Protein AF-A0A960F6F2-F1 (afdb_monomer_lite)

Sequence (127 aa):
MRGEPLVARERLVGSLVVGGAIVLLVAMLGAVAASQWWENNRWHDLGIGSVVVHDDLDLSVGGACHSDVRVKVDESATEVTLRLQGQGEWLGDCAMGATATLDAPLGDRELIDATTREPVPRVIYED

Foldseek 3Di:
DDDDDPVVVVVVVVVVVVVVVVVVVVVVVVVVVVVVVCVQADKDWDDFAEWEDDPLWKIKTFQAQAPDKEWDWDDDPAAIEITIIHHHDRNVPRGDIYMDTHPDGCPNHFYAYPVVRDTHHYDYDDD

pLDDT: mean 85.11, std 14.6, range [45.66, 98.12]

Secondary structure (DSSP, 8-state):
-----THHHHHHHHHHHHHHHHHHHHHHHHHHHHHHHHHHTS-EEE----EEEETTTEEEEEEE-EEEEEEEEEE-SSEEEEEEEEEEEE-SSTTEEEEEE-SS--TTPEEEETTT-SBPPEEEE--

Radius of gyration: 28.04 Å; chains: 1; bounding box: 86×35×68 Å

Structure (mmCIF, N/CA/C/O backbone):
data_AF-A0A960F6F2-F1
#
_entry.id   AF-A0A960F6F2-F1
#
loop_
_atom_site.group_PDB
_atom_site.id
_atom_site.type_symbol
_atom_site.label_atom_id
_atom_site.label_alt_id
_atom_site.label_comp_id
_atom_site.label_asym_id
_atom_site.label_entity_id
_atom_site.label_seq_id
_atom_site.pdbx_PDB_ins_code
_atom_site.Cartn_x
_atom_site.Cartn_y
_atom_site.Cartn_z
_atom_site.occupancy
_atom_site.B_iso_or_equiv
_atom_site.auth_seq_id
_atom_site.auth_comp_id
_atom_site.auth_asym_id
_atom_site.auth_atom_id
_atom_site.pdbx_PDB_model_num
ATOM 1 N N . MET A 1 1 ? 62.217 -21.656 -50.034 1.00 45.66 1 MET A N 1
ATOM 2 C CA . MET A 1 1 ? 62.020 -20.711 -48.915 1.00 45.66 1 MET A CA 1
ATOM 3 C C . MET A 1 1 ? 60.591 -20.196 -49.008 1.00 45.66 1 MET A C 1
ATOM 5 O O . MET A 1 1 ? 60.278 -19.490 -49.955 1.00 45.66 1 MET A O 1
ATOM 9 N N . ARG A 1 2 ? 59.698 -20.696 -48.143 1.00 48.28 2 ARG A N 1
ATOM 10 C CA . ARG A 1 2 ? 58.264 -20.362 -48.128 1.00 48.28 2 ARG A CA 1
ATOM 11 C C . ARG A 1 2 ? 58.078 -19.099 -47.286 1.00 48.28 2 ARG A C 1
ATOM 13 O O . ARG A 1 2 ? 58.276 -19.156 -46.080 1.00 48.28 2 ARG A O 1
ATOM 20 N N . GLY A 1 3 ? 57.762 -17.978 -47.927 1.00 55.12 3 GLY A N 1
ATOM 21 C CA . GLY A 1 3 ? 57.297 -16.772 -47.247 1.00 55.12 3 GLY A CA 1
ATOM 22 C C . GLY A 1 3 ? 55.777 -16.793 -47.206 1.00 55.12 3 GLY A C 1
ATOM 23 O O . GLY A 1 3 ? 55.142 -16.488 -48.212 1.00 55.12 3 GLY A O 1
ATOM 24 N N . GLU A 1 4 ? 55.193 -17.196 -46.081 1.00 55.31 4 GLU A N 1
ATOM 25 C CA . GLU A 1 4 ? 53.761 -16.995 -45.855 1.00 55.31 4 GLU A CA 1
ATOM 26 C C . GLU A 1 4 ? 53.513 -15.526 -45.458 1.00 55.31 4 GLU A C 1
ATOM 28 O O . GLU A 1 4 ? 54.272 -14.965 -44.661 1.00 55.31 4 GLU A O 1
ATOM 33 N N . PRO A 1 5 ? 52.506 -14.859 -46.052 1.00 51.75 5 PRO A N 1
ATOM 34 C CA . PRO A 1 5 ? 52.376 -13.408 -46.017 1.00 51.75 5 PRO A CA 1
ATOM 35 C C . PRO A 1 5 ? 51.834 -12.909 -44.671 1.00 51.75 5 PRO A C 1
ATOM 37 O O . PRO A 1 5 ? 50.715 -13.229 -44.270 1.00 51.75 5 PRO A O 1
ATOM 40 N N . LEU A 1 6 ? 52.599 -12.018 -44.032 1.00 54.41 6 LEU A N 1
ATOM 41 C CA . LEU A 1 6 ? 52.240 -11.234 -42.836 1.00 54.41 6 LEU A CA 1
ATOM 42 C C . LEU A 1 6 ? 50.857 -10.546 -42.923 1.00 54.41 6 LEU A C 1
ATOM 44 O O . LEU A 1 6 ? 50.220 -10.300 -41.902 1.00 54.41 6 LEU A O 1
ATOM 48 N N . VAL A 1 7 ? 50.351 -10.324 -44.139 1.00 54.03 7 VAL A N 1
ATOM 49 C CA . VAL A 1 7 ? 49.073 -9.659 -44.449 1.00 54.03 7 VAL A CA 1
ATOM 50 C C . VAL A 1 7 ? 47.842 -10.417 -43.922 1.00 54.03 7 VAL A C 1
ATOM 52 O O . VAL A 1 7 ? 46.829 -9.803 -43.590 1.00 54.03 7 VAL A O 1
ATOM 55 N N . ALA A 1 8 ? 47.900 -11.748 -43.800 1.00 51.97 8 ALA A N 1
ATOM 56 C CA . ALA A 1 8 ? 46.764 -12.528 -43.292 1.00 51.97 8 ALA A CA 1
ATOM 57 C C . ALA A 1 8 ? 46.542 -12.337 -41.779 1.00 51.97 8 ALA A C 1
ATOM 59 O O . ALA A 1 8 ? 45.419 -12.459 -41.287 1.00 51.97 8 ALA A O 1
ATOM 60 N N . ARG A 1 9 ? 47.604 -12.002 -41.035 1.00 48.22 9 ARG A N 1
ATOM 61 C CA . ARG A 1 9 ? 47.586 -11.916 -39.569 1.00 48.22 9 ARG A CA 1
ATOM 62 C C . ARG A 1 9 ? 46.967 -10.607 -39.070 1.00 48.22 9 ARG A C 1
ATOM 64 O O . ARG A 1 9 ? 46.242 -10.621 -38.083 1.00 48.22 9 ARG A O 1
ATOM 71 N N . GLU A 1 10 ? 47.168 -9.502 -39.787 1.00 46.50 10 GLU A N 1
ATOM 72 C CA . GLU A 1 10 ? 46.607 -8.188 -39.431 1.00 46.50 10 GLU A CA 1
ATOM 73 C C . GLU A 1 10 ? 45.079 -8.128 -39.599 1.00 46.50 10 GLU A C 1
ATOM 75 O O . GLU A 1 10 ? 44.383 -7.521 -38.785 1.00 46.50 10 GLU A O 1
ATOM 80 N N . ARG A 1 11 ? 44.527 -8.833 -40.598 1.00 51.69 11 ARG A N 1
ATOM 81 C CA . ARG A 1 11 ? 43.071 -8.897 -40.830 1.00 51.69 11 ARG A CA 1
ATOM 82 C C . ARG A 1 11 ? 42.322 -9.691 -39.755 1.00 51.69 11 ARG A C 1
ATOM 84 O O . ARG A 1 11 ? 41.206 -9.325 -39.397 1.00 51.69 11 ARG A O 1
ATOM 91 N N . LEU A 1 12 ? 42.940 -10.740 -39.208 1.00 50.06 12 LEU A N 1
ATOM 92 C CA . LEU A 1 12 ? 42.363 -11.539 -38.120 1.00 50.06 12 LEU A CA 1
ATOM 93 C C . LEU A 1 12 ? 42.343 -10.774 -36.790 1.00 50.06 12 LEU A C 1
ATOM 95 O O . LEU A 1 12 ? 41.348 -10.838 -36.073 1.00 50.06 12 LEU A O 1
ATOM 99 N N . VAL A 1 13 ? 43.394 -10.005 -36.486 1.00 55.28 13 VAL A N 1
ATOM 100 C CA . VAL A 1 13 ? 43.460 -9.187 -35.262 1.00 55.28 13 VAL A CA 1
ATOM 101 C C . VAL A 1 13 ? 42.471 -8.019 -35.327 1.00 55.28 13 VAL A C 1
ATOM 103 O O . VAL A 1 13 ? 41.737 -7.798 -34.368 1.00 55.28 13 VAL A O 1
ATOM 106 N N . GLY A 1 14 ? 42.365 -7.331 -36.471 1.00 54.56 14 GLY A N 1
ATOM 107 C CA . GLY A 1 14 ? 41.375 -6.264 -36.661 1.00 54.56 14 GLY A CA 1
ATOM 108 C C . GLY A 1 14 ? 39.928 -6.750 -36.503 1.00 54.56 14 GLY A C 1
ATOM 109 O O . GLY A 1 14 ? 39.131 -6.103 -35.828 1.00 54.56 14 GLY A O 1
ATOM 110 N N . SER A 1 15 ? 39.598 -7.929 -37.047 1.00 58.88 15 SER A N 1
ATOM 111 C CA . SER A 1 15 ? 38.252 -8.509 -36.925 1.00 58.88 15 SER A CA 1
ATOM 112 C C . SER A 1 15 ? 37.906 -8.937 -35.492 1.00 58.88 15 SER A C 1
ATOM 114 O O . SER A 1 15 ? 36.746 -8.837 -35.094 1.00 58.88 15 SER A O 1
ATOM 116 N N . LEU A 1 16 ? 38.890 -9.386 -34.704 1.00 60.69 16 LEU A N 1
ATOM 117 C CA . LEU A 1 16 ? 38.700 -9.767 -33.298 1.00 60.69 16 LEU A CA 1
ATOM 118 C C . LEU A 1 16 ? 38.522 -8.546 -32.386 1.00 60.69 16 LEU A C 1
ATOM 120 O O . LEU A 1 16 ? 37.689 -8.575 -31.484 1.00 60.69 16 LEU A O 1
ATOM 124 N N . VAL A 1 17 ? 39.258 -7.461 -32.648 1.00 64.62 17 VAL A N 1
ATOM 125 C CA . VAL A 1 17 ? 39.140 -6.205 -31.889 1.00 64.62 17 VAL A CA 1
ATOM 126 C C . VAL A 1 17 ? 37.791 -5.531 -32.150 1.00 64.62 17 VAL A C 1
ATOM 128 O O . VAL A 1 17 ? 37.122 -5.120 -31.204 1.00 64.62 17 VAL A O 1
ATOM 131 N N . VAL A 1 18 ? 37.342 -5.476 -33.410 1.00 65.62 18 VAL A N 1
ATOM 132 C CA . VAL A 1 18 ? 36.031 -4.898 -33.759 1.00 65.62 18 VAL A CA 1
ATOM 133 C C . VAL A 1 18 ? 34.884 -5.770 -33.237 1.00 65.62 18 VAL A C 1
ATOM 135 O O . VAL A 1 18 ? 33.939 -5.245 -32.651 1.00 65.62 18 VAL A O 1
ATOM 138 N N . GLY A 1 19 ? 34.981 -7.098 -33.372 1.00 63.09 19 GLY A N 1
ATOM 139 C CA . GLY A 1 19 ? 33.985 -8.024 -32.825 1.00 63.09 19 GLY A CA 1
ATOM 140 C C . GLY A 1 19 ? 33.872 -7.935 -31.300 1.00 63.09 19 GLY A C 1
ATOM 141 O O . GLY A 1 19 ? 32.768 -7.822 -30.772 1.00 63.09 19 GLY A O 1
ATOM 142 N N . GLY A 1 20 ? 35.005 -7.903 -30.590 1.00 72.31 20 GLY A N 1
ATOM 143 C CA . GLY A 1 20 ? 35.035 -7.740 -29.135 1.00 72.31 20 GLY A CA 1
ATOM 144 C C . GLY A 1 20 ? 34.451 -6.404 -28.668 1.00 72.31 20 GLY A C 1
ATOM 145 O O . GLY A 1 20 ? 33.685 -6.374 -27.706 1.00 72.31 20 GLY A O 1
ATOM 146 N N . ALA A 1 21 ? 34.743 -5.311 -29.380 1.00 75.06 21 ALA A N 1
ATOM 147 C CA . ALA A 1 21 ? 34.198 -3.991 -29.068 1.00 75.06 21 ALA A CA 1
ATOM 148 C C . ALA A 1 21 ? 32.667 -3.928 -29.229 1.00 75.06 21 ALA A C 1
ATOM 150 O O . ALA A 1 21 ? 31.989 -3.351 -28.381 1.00 75.06 21 ALA A O 1
ATOM 151 N N . ILE A 1 22 ? 32.108 -4.557 -30.270 1.00 80.50 22 ILE A N 1
ATOM 152 C CA . ILE A 1 22 ? 30.652 -4.606 -30.490 1.00 80.50 22 ILE A CA 1
ATOM 153 C C . ILE A 1 22 ? 29.959 -5.424 -29.397 1.00 80.50 22 ILE A C 1
ATOM 155 O O . ILE A 1 22 ? 28.954 -4.976 -28.848 1.00 80.50 22 ILE A O 1
ATOM 159 N N . VAL A 1 23 ? 30.500 -6.595 -29.042 1.00 81.12 23 VAL A N 1
ATOM 160 C CA . VAL A 1 23 ? 29.940 -7.436 -27.969 1.00 81.12 23 VAL A CA 1
ATOM 161 C C . VAL A 1 23 ? 29.921 -6.680 -26.640 1.00 81.12 23 VAL A C 1
ATOM 163 O O . VAL A 1 23 ? 28.906 -6.689 -25.945 1.00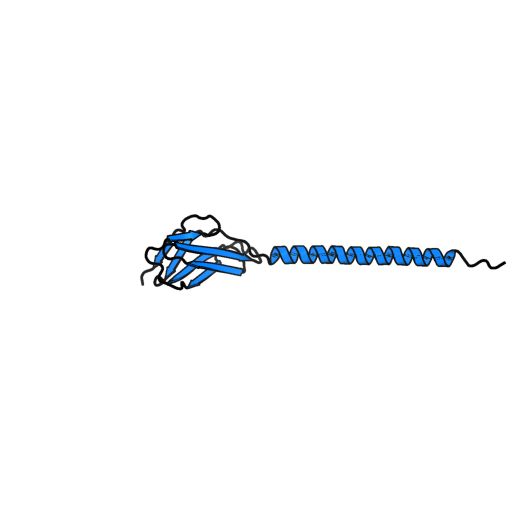 81.12 23 VAL A O 1
ATOM 166 N N . LEU A 1 24 ? 31.009 -5.978 -26.311 1.00 82.75 24 LEU A N 1
ATOM 167 C CA . LEU A 1 24 ? 31.085 -5.146 -25.111 1.00 82.75 24 LEU A CA 1
ATOM 168 C C . LEU A 1 24 ? 30.052 -4.016 -25.127 1.00 82.75 24 LEU A C 1
ATOM 170 O O . LEU A 1 24 ? 29.381 -3.793 -24.123 1.00 82.75 24 LEU A O 1
ATOM 174 N N . LEU A 1 25 ? 29.893 -3.325 -26.256 1.00 87.50 25 LEU A N 1
ATOM 175 C CA . LEU A 1 25 ? 28.934 -2.230 -26.378 1.00 87.50 25 LEU A CA 1
ATOM 176 C C . LEU A 1 25 ? 27.484 -2.717 -26.226 1.00 87.50 25 LEU A C 1
ATOM 178 O O . LEU A 1 25 ? 26.711 -2.107 -25.492 1.00 87.50 25 LEU A O 1
ATOM 182 N N . VAL A 1 26 ? 27.125 -3.843 -26.849 1.00 87.31 26 VAL A N 1
ATOM 183 C CA . VAL A 1 26 ? 25.794 -4.457 -26.692 1.00 87.31 26 VAL A CA 1
ATOM 184 C C . VAL A 1 26 ? 25.560 -4.906 -25.249 1.00 87.31 26 VAL A C 1
ATOM 186 O O . VAL A 1 26 ? 24.486 -4.657 -24.707 1.00 87.31 26 VAL A O 1
ATOM 189 N N . ALA A 1 27 ? 26.558 -5.513 -24.600 1.00 88.38 27 ALA A N 1
ATOM 190 C CA . ALA A 1 27 ? 26.452 -5.922 -23.201 1.00 88.38 27 ALA A CA 1
ATOM 191 C C . ALA A 1 27 ? 26.244 -4.720 -22.263 1.00 88.38 27 ALA A C 1
ATOM 193 O O . ALA A 1 27 ? 25.396 -4.781 -21.374 1.00 88.38 27 ALA A O 1
ATOM 194 N N . MET A 1 28 ? 26.960 -3.612 -22.486 1.00 90.12 28 MET A N 1
ATOM 195 C CA . MET A 1 28 ? 26.785 -2.381 -21.707 1.00 90.12 28 MET A CA 1
ATOM 196 C C . MET A 1 28 ? 25.398 -1.764 -21.916 1.00 90.12 28 MET A C 1
ATOM 198 O O . MET A 1 28 ? 24.733 -1.434 -20.938 1.00 90.12 28 MET A O 1
ATOM 202 N N . LEU A 1 29 ? 24.927 -1.654 -23.163 1.00 89.00 29 LEU A N 1
ATOM 203 C CA . LEU A 1 29 ? 23.586 -1.128 -23.450 1.00 89.00 29 LEU A CA 1
ATOM 204 C C . LEU A 1 29 ? 22.485 -2.014 -22.855 1.00 89.00 29 LEU A C 1
ATOM 206 O O . LEU A 1 29 ? 21.526 -1.497 -22.286 1.00 89.00 29 LEU A O 1
ATOM 210 N N . GLY A 1 30 ? 22.644 -3.338 -22.931 1.00 85.62 30 GLY A N 1
ATOM 211 C CA . GLY A 1 30 ? 21.729 -4.290 -22.305 1.00 85.62 30 GLY A CA 1
ATOM 212 C C . GLY A 1 30 ? 21.685 -4.144 -20.783 1.00 85.62 30 GLY A C 1
ATOM 213 O O . GLY A 1 30 ? 20.602 -4.142 -20.204 1.00 85.62 30 GLY A O 1
ATOM 214 N N . ALA A 1 31 ? 22.840 -3.956 -20.137 1.00 88.00 31 ALA A N 1
ATOM 215 C CA . ALA A 1 31 ? 22.913 -3.734 -18.695 1.00 88.00 31 ALA A CA 1
ATOM 216 C C . ALA A 1 31 ? 22.229 -2.423 -18.269 1.00 88.00 31 ALA A C 1
ATOM 218 O O . ALA A 1 31 ? 21.486 -2.426 -17.290 1.00 88.00 31 ALA A O 1
ATOM 219 N N . VAL A 1 32 ? 22.421 -1.332 -19.021 1.00 87.88 32 VAL A N 1
ATOM 220 C CA . VAL A 1 32 ? 21.773 -0.033 -18.748 1.00 87.88 32 VAL A CA 1
ATOM 221 C C . VAL A 1 32 ? 20.256 -0.112 -18.937 1.00 87.88 32 VAL A C 1
ATOM 223 O O . VAL A 1 32 ? 19.500 0.388 -18.107 1.00 87.88 32 VAL A O 1
ATOM 226 N N . ALA A 1 33 ? 19.788 -0.767 -20.002 1.00 84.75 33 ALA A N 1
ATOM 227 C CA . ALA A 1 33 ? 18.356 -0.957 -20.223 1.00 84.75 33 ALA A CA 1
ATOM 228 C C . ALA A 1 33 ? 17.725 -1.816 -19.114 1.00 84.75 33 ALA A C 1
ATOM 230 O O . ALA A 1 33 ? 16.648 -1.493 -18.615 1.00 84.75 33 ALA A O 1
ATOM 231 N N . ALA A 1 34 ? 18.415 -2.877 -18.684 1.00 85.81 34 ALA A N 1
ATOM 232 C CA . ALA A 1 34 ? 17.958 -3.725 -17.590 1.00 85.81 34 ALA A CA 1
ATOM 233 C C . ALA A 1 34 ? 17.917 -2.978 -16.247 1.00 85.81 34 ALA A C 1
ATOM 235 O O . ALA A 1 34 ? 16.965 -3.160 -15.491 1.00 85.81 34 ALA A O 1
ATOM 236 N N . SER A 1 35 ? 18.903 -2.119 -15.953 1.00 83.88 35 SER A N 1
ATOM 237 C CA . SER A 1 35 ? 18.914 -1.339 -14.710 1.00 83.88 35 SER A CA 1
ATOM 238 C C . SER A 1 35 ? 17.798 -0.296 -14.681 1.00 83.88 35 SER A C 1
ATOM 240 O O . SER A 1 35 ? 17.096 -0.199 -13.682 1.00 83.88 35 SER A O 1
ATOM 242 N N . GLN A 1 36 ? 17.577 0.422 -15.787 1.00 81.69 36 GLN A N 1
ATOM 243 C CA . GLN A 1 36 ? 16.474 1.384 -15.890 1.00 81.69 36 GLN A CA 1
ATOM 244 C C . GLN A 1 36 ? 15.112 0.697 -15.776 1.00 81.69 36 GLN A C 1
ATOM 246 O O . GLN A 1 36 ? 14.225 1.184 -15.078 1.00 81.69 36 GLN A O 1
ATOM 251 N N . TRP A 1 37 ? 14.948 -0.462 -16.420 1.00 84.50 37 TRP A N 1
ATOM 252 C CA . TRP A 1 37 ? 13.721 -1.244 -16.299 1.00 84.50 37 TRP A CA 1
ATOM 253 C C . TRP A 1 37 ? 13.494 -1.716 -14.859 1.00 84.50 37 TRP A C 1
ATOM 255 O O . TRP A 1 37 ? 12.379 -1.609 -14.354 1.00 84.50 37 TRP A O 1
ATOM 265 N N . TRP A 1 38 ? 14.537 -2.194 -14.179 1.00 85.00 38 TRP A N 1
ATOM 266 C CA . TRP A 1 38 ? 14.443 -2.620 -12.784 1.00 85.00 38 TRP A CA 1
ATOM 267 C C . TRP A 1 38 ? 14.057 -1.472 -11.849 1.00 85.00 38 TRP A C 1
ATOM 269 O O . TRP A 1 38 ? 13.193 -1.653 -10.996 1.00 85.00 38 TRP A O 1
ATOM 279 N N . GLU A 1 39 ? 14.669 -0.298 -12.011 1.00 81.31 39 GLU A N 1
ATOM 280 C CA . GLU A 1 39 ? 14.349 0.879 -11.199 1.00 81.31 39 GLU A CA 1
ATOM 281 C C . GLU A 1 39 ? 12.901 1.328 -11.403 1.00 81.31 39 GLU A C 1
ATOM 283 O O . GLU A 1 39 ? 12.210 1.584 -10.423 1.00 81.31 39 GLU A O 1
ATOM 288 N N . ASN A 1 40 ? 12.410 1.325 -12.644 1.00 79.38 40 ASN A N 1
ATOM 289 C CA . ASN A 1 40 ? 11.048 1.765 -12.953 1.00 79.38 40 ASN A CA 1
ATOM 290 C C . ASN A 1 40 ? 9.954 0.771 -12.509 1.00 79.38 40 ASN A C 1
ATOM 292 O O . ASN A 1 40 ? 8.805 1.157 -12.307 1.00 79.38 40 ASN A O 1
ATOM 296 N N . ASN A 1 41 ? 10.295 -0.515 -12.367 1.00 84.94 41 ASN A N 1
ATOM 297 C CA . ASN A 1 41 ? 9.361 -1.574 -11.954 1.00 84.94 41 ASN A CA 1
ATOM 298 C C . ASN A 1 41 ? 9.547 -2.004 -10.495 1.00 84.94 41 ASN A C 1
ATOM 300 O O . ASN A 1 41 ? 8.997 -3.018 -10.056 1.00 84.94 41 ASN A O 1
ATOM 304 N N . ARG A 1 42 ? 10.362 -1.278 -9.728 1.00 89.44 42 ARG A N 1
ATOM 305 C CA . ARG A 1 42 ? 10.507 -1.552 -8.307 1.00 89.44 42 ARG A CA 1
ATOM 306 C C . ARG A 1 42 ? 9.334 -0.929 -7.556 1.00 89.44 42 ARG A C 1
ATOM 308 O O . ARG A 1 42 ? 8.946 0.205 -7.794 1.00 89.44 42 ARG A O 1
ATOM 315 N N . TRP A 1 43 ? 8.811 -1.673 -6.590 1.00 92.50 43 TRP A N 1
ATOM 316 C CA . TRP A 1 43 ? 7.862 -1.134 -5.625 1.00 92.50 43 TRP A CA 1
ATOM 317 C C . TRP A 1 43 ? 8.582 -0.248 -4.610 1.00 92.50 43 TRP A C 1
ATOM 319 O O . TRP A 1 43 ? 9.553 -0.682 -3.979 1.00 92.50 43 TRP A O 1
ATOM 329 N N . HIS A 1 44 ? 8.071 0.962 -4.435 1.00 90.94 44 HIS A N 1
ATOM 330 C CA . HIS A 1 44 ? 8.530 1.940 -3.461 1.00 90.94 44 HIS A CA 1
ATOM 331 C C . HIS A 1 44 ? 7.534 2.028 -2.315 1.00 90.94 44 HIS A C 1
ATOM 333 O O . HIS A 1 44 ? 6.333 2.121 -2.557 1.00 90.94 44 HIS A O 1
ATOM 339 N N . ASP A 1 45 ? 8.033 2.005 -1.083 1.00 93.44 45 ASP A N 1
ATOM 340 C CA . ASP A 1 45 ? 7.204 2.241 0.096 1.00 93.44 45 ASP A CA 1
ATOM 341 C C . ASP A 1 45 ? 6.832 3.728 0.155 1.00 93.44 45 ASP A C 1
ATOM 343 O O . ASP A 1 45 ? 7.691 4.602 0.007 1.00 93.44 45 ASP A O 1
ATOM 347 N N . LEU A 1 46 ? 5.542 4.001 0.327 1.00 92.38 46 LEU 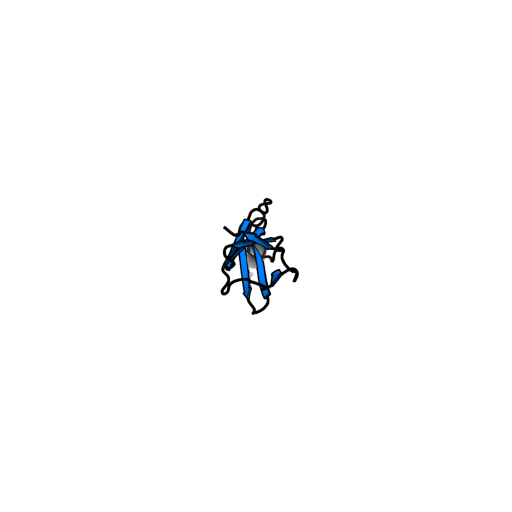A N 1
ATOM 348 C CA . LEU A 1 46 ? 4.971 5.339 0.398 1.00 92.38 46 LEU A CA 1
ATOM 349 C C . LEU A 1 46 ? 4.432 5.575 1.811 1.00 92.38 46 LEU A C 1
ATOM 351 O O . LEU A 1 46 ? 3.907 4.656 2.440 1.00 92.38 46 LEU A O 1
ATOM 355 N N . GLY A 1 47 ? 4.554 6.810 2.295 1.00 91.00 47 GLY A N 1
ATOM 356 C CA . GLY A 1 47 ? 3.895 7.220 3.532 1.00 91.00 47 GLY A CA 1
ATOM 357 C C . GLY A 1 47 ? 2.384 7.328 3.336 1.00 91.00 47 GLY A C 1
ATOM 358 O O . GLY A 1 47 ? 1.918 7.730 2.266 1.00 91.00 47 GLY A O 1
ATOM 359 N N . ILE A 1 48 ? 1.628 6.983 4.370 1.00 92.94 48 ILE A N 1
ATOM 360 C CA . ILE A 1 48 ? 0.168 7.025 4.372 1.00 92.94 48 ILE A CA 1
ATOM 361 C C . ILE A 1 48 ? -0.286 8.300 5.082 1.00 92.94 48 ILE A C 1
ATOM 363 O O . ILE A 1 48 ? -0.052 8.482 6.273 1.00 92.94 48 ILE A O 1
ATOM 367 N N . GLY A 1 49 ? -0.956 9.194 4.351 1.00 88.62 49 GLY A N 1
ATOM 368 C CA . GLY A 1 49 ? -1.468 10.445 4.925 1.00 88.62 49 GLY A CA 1
ATOM 369 C C . GLY A 1 49 ? -2.785 10.280 5.689 1.00 88.62 49 GLY A C 1
ATOM 370 O O . GLY A 1 49 ? -3.019 10.965 6.682 1.00 88.62 49 GLY A O 1
ATOM 371 N N . SER A 1 50 ? -3.656 9.387 5.221 1.00 91.56 50 SER A N 1
ATOM 372 C CA . SER A 1 50 ? -4.965 9.131 5.827 1.00 91.56 50 SER A CA 1
ATOM 373 C C . SER A 1 50 ? -5.564 7.828 5.313 1.00 91.56 50 SER A C 1
ATOM 375 O O . SER A 1 50 ? -5.332 7.456 4.159 1.00 91.56 50 SER A O 1
ATOM 377 N N . VAL A 1 51 ? -6.399 7.197 6.133 1.00 94.88 51 VAL A N 1
ATOM 378 C CA . VAL A 1 51 ? -7.185 6.013 5.762 1.00 94.88 51 VAL A CA 1
ATOM 379 C C . VAL A 1 51 ? -8.660 6.306 5.973 1.00 94.88 51 VAL A C 1
ATOM 381 O O . VAL A 1 51 ? -9.054 6.864 6.998 1.00 94.88 51 VAL A O 1
ATOM 384 N N . VAL A 1 52 ? -9.477 5.918 5.002 1.00 95.00 52 VAL A N 1
ATOM 385 C CA . VAL A 1 52 ? -10.929 5.918 5.150 1.00 95.00 52 VAL A CA 1
ATOM 386 C C . VAL A 1 52 ? -11.379 4.501 5.474 1.00 95.00 52 VAL A C 1
ATOM 388 O O . VAL A 1 52 ? -10.983 3.564 4.784 1.00 95.00 52 VAL A O 1
ATOM 391 N N . VAL A 1 53 ? -12.171 4.354 6.532 1.00 95.44 53 VAL A N 1
ATOM 392 C CA . VAL A 1 53 ? -12.703 3.069 6.997 1.00 95.44 53 VAL A CA 1
ATOM 393 C C . VAL A 1 53 ? -14.184 2.989 6.637 1.00 95.44 53 VAL A C 1
ATOM 395 O O . VAL A 1 53 ? -14.942 3.908 6.956 1.00 95.44 53 VAL A O 1
ATOM 398 N N . HIS A 1 54 ? -14.572 1.892 5.993 1.00 94.62 54 HIS A N 1
ATOM 399 C CA . HIS A 1 54 ? -15.933 1.555 5.587 1.00 94.62 54 HIS A CA 1
ATOM 400 C C . HIS A 1 54 ? -16.358 0.259 6.285 1.00 94.62 54 HIS A C 1
ATOM 402 O O . HIS A 1 54 ? -15.611 -0.722 6.275 1.00 94.62 54 HIS A O 1
ATOM 408 N N . ASP A 1 55 ? -17.531 0.270 6.924 1.00 92.50 55 ASP A N 1
ATOM 409 C CA . ASP A 1 55 ? -18.126 -0.897 7.599 1.00 92.50 55 ASP A CA 1
ATOM 410 C C . ASP A 1 55 ? -17.190 -1.623 8.588 1.00 92.50 55 ASP A C 1
ATOM 412 O O . ASP A 1 55 ? -17.307 -2.825 8.818 1.00 92.50 55 ASP A O 1
ATOM 416 N N . ASP A 1 56 ? -16.229 -0.891 9.162 1.00 92.06 56 ASP A N 1
ATOM 417 C CA . ASP A 1 56 ? -15.187 -1.402 10.064 1.00 92.06 56 ASP A CA 1
ATOM 418 C C . ASP A 1 56 ? -14.283 -2.506 9.462 1.00 92.06 56 ASP A C 1
ATOM 420 O O . ASP A 1 56 ? -13.472 -3.089 10.174 1.00 92.06 56 ASP A O 1
ATOM 424 N N . LEU A 1 57 ? -14.372 -2.799 8.161 1.00 95.06 57 LEU A N 1
ATOM 425 C CA . LEU A 1 57 ? -13.655 -3.906 7.506 1.00 95.06 57 LEU A CA 1
ATOM 426 C C . LEU A 1 57 ? -12.895 -3.475 6.255 1.00 95.06 57 LEU A C 1
ATOM 428 O O . LEU A 1 57 ? -11.794 -3.966 6.007 1.00 95.06 57 LEU A O 1
ATOM 432 N N . ASP A 1 58 ? -13.467 -2.567 5.471 1.00 96.06 58 ASP A N 1
ATOM 433 C CA . ASP A 1 58 ? -12.891 -2.135 4.208 1.00 96.06 58 ASP A CA 1
ATOM 434 C C . ASP A 1 58 ? -12.144 -0.814 4.387 1.00 96.06 58 ASP A C 1
ATOM 436 O O . ASP A 1 58 ? -12.655 0.176 4.911 1.00 96.06 58 ASP A O 1
ATOM 440 N N . LEU A 1 59 ? -10.893 -0.797 3.944 1.00 95.62 59 LEU A N 1
ATOM 441 C CA . LEU A 1 59 ? -9.985 0.329 4.067 1.00 95.62 59 LEU A CA 1
ATOM 442 C C . LEU A 1 59 ? -9.699 0.907 2.691 1.00 95.62 59 LEU A C 1
ATOM 444 O O . LEU A 1 59 ? -9.187 0.212 1.816 1.00 95.62 59 LEU A O 1
ATOM 448 N N . SER A 1 60 ? -9.940 2.202 2.527 1.00 95.31 60 SER A N 1
ATOM 449 C CA . SER A 1 60 ? -9.469 2.970 1.378 1.00 95.31 60 SER A CA 1
ATOM 450 C C . SER A 1 60 ? -8.231 3.767 1.785 1.00 95.31 60 SER A C 1
ATOM 452 O O . SER A 1 60 ? -8.303 4.698 2.592 1.00 95.31 60 SER A O 1
ATOM 454 N N . VAL A 1 61 ? -7.077 3.399 1.227 1.00 94.12 61 VAL A N 1
ATOM 455 C CA . VAL A 1 61 ? -5.772 4.013 1.507 1.00 94.12 61 VAL A CA 1
ATOM 456 C C . VAL A 1 61 ? -5.381 4.895 0.326 1.00 94.12 61 VAL A C 1
ATOM 458 O O . VAL A 1 61 ? -5.018 4.398 -0.740 1.00 94.12 61 VAL A O 1
ATOM 461 N N . GLY A 1 62 ? -5.503 6.211 0.496 1.00 85.38 62 GLY A N 1
ATOM 462 C CA . GLY A 1 62 ? -5.287 7.194 -0.570 1.00 85.38 62 GLY A CA 1
ATOM 463 C C . GLY A 1 62 ? -3.961 7.951 -0.476 1.00 85.38 62 GLY A C 1
ATOM 464 O O . GLY A 1 62 ? -3.194 7.793 0.474 1.00 85.38 62 GLY A O 1
ATOM 465 N N . GLY A 1 63 ? -3.730 8.830 -1.456 1.00 81.19 63 GLY A N 1
ATOM 466 C CA . GLY A 1 63 ? -2.644 9.816 -1.432 1.00 81.19 63 GLY A CA 1
ATOM 467 C C . GLY A 1 63 ? -1.391 9.416 -2.208 1.00 81.19 63 GLY A C 1
ATOM 468 O O . GLY A 1 63 ? -0.331 10.002 -1.997 1.00 81.19 63 GLY A O 1
ATOM 469 N N . ALA A 1 64 ? -1.484 8.436 -3.105 1.00 84.06 64 ALA A N 1
ATOM 470 C CA . ALA A 1 64 ? -0.355 8.014 -3.916 1.00 84.06 64 ALA A CA 1
ATOM 471 C C . ALA A 1 64 ? -0.347 8.712 -5.280 1.00 84.06 64 ALA A C 1
ATOM 473 O O . ALA A 1 64 ? -1.375 8.871 -5.932 1.00 84.06 64 ALA A O 1
ATOM 474 N N . CYS A 1 65 ? 0.847 9.104 -5.723 1.00 87.50 65 CYS A N 1
ATOM 475 C CA . CYS A 1 65 ? 1.067 9.834 -6.976 1.00 87.50 65 CYS A CA 1
ATOM 476 C C . CYS A 1 65 ? 1.720 8.943 -8.053 1.00 87.50 65 CYS A C 1
ATOM 478 O O . CYS A 1 65 ? 2.428 9.440 -8.924 1.00 87.50 65 CYS A O 1
ATOM 480 N N . HIS A 1 66 ? 1.524 7.624 -7.961 1.00 89.31 66 HIS A N 1
ATOM 481 C CA . HIS A 1 66 ? 2.075 6.624 -8.879 1.00 89.31 66 HIS A CA 1
ATOM 482 C C . HIS A 1 66 ? 0.960 5.944 -9.675 1.00 89.31 66 HIS A C 1
ATOM 484 O O . HIS A 1 66 ? -0.142 5.764 -9.160 1.00 89.31 66 HIS A O 1
ATOM 490 N N . SER A 1 67 ? 1.266 5.529 -10.906 1.00 89.19 67 SER A N 1
ATOM 491 C CA . SER A 1 67 ? 0.314 4.869 -11.811 1.00 89.19 67 SER A CA 1
ATOM 492 C C . SER A 1 67 ? -0.214 3.521 -11.319 1.00 89.19 67 SER A C 1
ATOM 494 O O . SER A 1 67 ? -1.300 3.109 -11.716 1.00 89.19 67 SER A O 1
ATOM 496 N N . ASP A 1 68 ? 0.555 2.830 -10.479 1.00 91.94 68 ASP A N 1
ATOM 497 C CA . ASP A 1 68 ? 0.167 1.558 -9.882 1.00 91.94 68 ASP A CA 1
ATOM 498 C C . ASP A 1 68 ? 0.485 1.585 -8.389 1.00 91.94 68 ASP A C 1
ATOM 500 O O . ASP A 1 68 ? 1.557 2.028 -7.966 1.00 91.94 68 ASP A O 1
ATOM 504 N N . VAL A 1 69 ? -0.484 1.154 -7.590 1.00 94.25 69 VAL A N 1
ATOM 505 C CA . VAL A 1 69 ? -0.481 1.266 -6.137 1.00 94.25 69 VAL A CA 1
ATOM 506 C C . VAL A 1 69 ? -1.105 0.029 -5.524 1.00 94.25 69 VAL A C 1
ATOM 508 O O . VAL A 1 69 ? -2.095 -0.512 -6.011 1.00 94.25 69 VAL A O 1
ATOM 511 N N . ARG A 1 70 ? -0.535 -0.417 -4.411 1.00 95.50 70 ARG A N 1
ATOM 512 C CA . ARG A 1 70 ? -1.074 -1.525 -3.628 1.00 95.50 70 ARG A CA 1
ATOM 513 C C . ARG A 1 70 ? -0.868 -1.281 -2.151 1.00 95.50 70 ARG A C 1
ATOM 515 O O . ARG A 1 70 ? 0.106 -0.648 -1.751 1.00 95.50 70 ARG A O 1
ATOM 522 N N . VAL A 1 71 ? -1.729 -1.872 -1.343 1.00 96.94 71 VAL A N 1
ATOM 523 C CA . VAL A 1 71 ? -1.583 -1.900 0.107 1.00 96.94 71 VAL A CA 1
ATOM 524 C C . VAL A 1 71 ? -1.361 -3.336 0.566 1.00 96.94 71 VAL A C 1
ATOM 526 O O . VAL A 1 71 ? -1.956 -4.273 0.036 1.00 96.94 71 VAL A O 1
ATOM 529 N N . LYS A 1 72 ? -0.454 -3.520 1.522 1.00 97.06 72 LYS A N 1
ATOM 530 C CA . LYS A 1 72 ? -0.317 -4.765 2.279 1.00 97.06 72 LYS A CA 1
ATOM 531 C C . LYS A 1 72 ? -0.797 -4.525 3.697 1.00 97.06 72 LYS A C 1
ATOM 533 O O . LYS A 1 72 ? -0.473 -3.487 4.268 1.00 97.06 72 LYS A O 1
ATOM 538 N N . VAL A 1 73 ? -1.515 -5.496 4.236 1.00 98.12 73 VAL A N 1
ATOM 539 C CA . VAL A 1 73 ? -2.052 -5.467 5.592 1.00 98.12 73 VAL A CA 1
ATOM 540 C C . VAL A 1 73 ? -1.362 -6.561 6.397 1.00 98.12 73 VAL A C 1
ATOM 542 O O . VAL A 1 73 ? -1.196 -7.676 5.904 1.00 98.12 73 V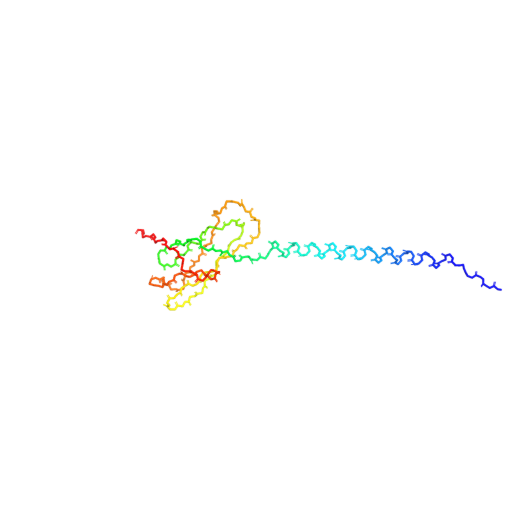AL A O 1
ATOM 545 N N . ASP A 1 74 ? -0.928 -6.219 7.604 1.00 98.12 74 ASP A N 1
ATOM 546 C CA . ASP A 1 74 ? -0.478 -7.157 8.627 1.00 98.12 74 ASP A CA 1
ATOM 547 C C . ASP A 1 74 ? -1.306 -6.905 9.889 1.00 98.12 74 ASP A C 1
ATOM 549 O O . ASP A 1 74 ? -1.295 -5.802 10.441 1.00 98.12 74 ASP A O 1
ATOM 553 N N . GLU A 1 75 ? -2.087 -7.901 10.298 1.00 98.06 75 GLU A N 1
ATOM 554 C CA . GLU A 1 75 ? -3.053 -7.762 11.385 1.00 98.06 75 GLU A CA 1
ATOM 555 C C . GLU A 1 75 ? -2.588 -8.473 12.647 1.00 98.06 75 GLU A C 1
ATOM 557 O O . GLU A 1 75 ? -2.112 -9.609 12.634 1.00 98.06 75 GLU A O 1
ATOM 562 N N . SER A 1 76 ? -2.813 -7.808 13.772 1.00 97.25 76 SER A N 1
ATOM 563 C CA . SER A 1 76 ? -2.656 -8.370 15.101 1.00 97.25 76 SER A CA 1
ATOM 564 C C . SER A 1 76 ? -3.922 -8.136 15.927 1.00 97.25 76 SER A C 1
ATOM 566 O O . SER A 1 76 ? -4.899 -7.532 15.475 1.00 97.25 76 SER A O 1
ATOM 568 N N . ALA A 1 77 ? -3.903 -8.619 17.169 1.00 95.94 77 ALA A N 1
ATOM 569 C CA . ALA A 1 77 ? -5.011 -8.431 18.098 1.00 95.94 77 ALA A CA 1
ATOM 570 C C . ALA A 1 77 ? -5.234 -6.959 18.493 1.00 95.94 77 ALA A C 1
ATOM 572 O O . ALA A 1 77 ? -6.347 -6.604 18.864 1.00 95.94 77 ALA A O 1
ATOM 573 N N . THR A 1 78 ? -4.196 -6.118 18.444 1.00 97.38 78 THR A N 1
ATOM 574 C CA . THR A 1 78 ? -4.238 -4.728 18.939 1.00 97.38 78 THR A CA 1
ATOM 575 C C . THR A 1 78 ? -3.943 -3.688 17.866 1.00 97.38 78 THR A C 1
ATOM 577 O O . THR A 1 78 ? -4.304 -2.528 18.026 1.00 97.38 78 THR A O 1
ATOM 580 N N . GLU A 1 79 ? -3.300 -4.089 16.775 1.00 97.38 79 GLU A N 1
ATOM 581 C CA . GLU A 1 79 ? -2.799 -3.190 15.736 1.00 97.38 79 GLU A CA 1
ATOM 582 C C . GLU A 1 79 ? -3.045 -3.781 14.347 1.00 97.38 79 GLU A C 1
ATOM 584 O O . GLU A 1 79 ? -2.962 -4.997 14.150 1.00 97.38 79 GLU A O 1
ATOM 589 N N . VAL A 1 80 ? -3.287 -2.903 13.383 1.00 98.12 80 VAL A N 1
ATOM 590 C CA . VAL A 1 80 ? -3.350 -3.188 11.952 1.00 98.12 80 VAL A CA 1
ATOM 591 C C . VAL A 1 80 ? -2.275 -2.345 11.274 1.00 98.12 80 VAL A C 1
ATOM 593 O O . VAL A 1 80 ? -2.364 -1.118 11.213 1.00 98.12 80 VAL A O 1
ATOM 596 N N . THR A 1 81 ? -1.236 -3.004 10.772 1.00 98.12 81 THR A N 1
ATOM 597 C CA . THR A 1 81 ? -0.113 -2.354 10.097 1.00 98.12 81 THR A CA 1
ATOM 598 C C . THR A 1 81 ? -0.343 -2.343 8.589 1.00 98.12 81 THR A C 1
ATOM 600 O O . THR A 1 81 ? -0.498 -3.389 7.958 1.00 98.12 81 THR A O 1
ATOM 603 N N . LEU A 1 82 ? -0.323 -1.156 7.990 1.00 97.75 82 LEU A N 1
ATOM 604 C CA . LEU A 1 82 ? -0.541 -0.942 6.565 1.00 97.75 82 LEU A CA 1
ATOM 605 C C . LEU A 1 82 ? 0.757 -0.533 5.878 1.00 97.75 82 LEU A C 1
ATOM 607 O O . LEU A 1 82 ? 1.453 0.372 6.326 1.00 97.75 82 LEU A O 1
ATOM 611 N N . ARG A 1 83 ? 1.068 -1.155 4.742 1.00 96.75 83 ARG A N 1
ATOM 612 C CA . ARG A 1 83 ? 2.165 -0.731 3.864 1.00 96.75 83 ARG A CA 1
ATOM 613 C C . ARG A 1 83 ? 1.621 -0.360 2.497 1.00 96.75 83 ARG A C 1
ATOM 615 O O . ARG A 1 83 ? 1.295 -1.250 1.711 1.00 96.75 83 ARG A O 1
ATOM 622 N N . LEU A 1 84 ? 1.575 0.935 2.203 1.00 95.69 84 LEU A N 1
ATOM 623 C CA . LEU A 1 84 ? 1.274 1.442 0.870 1.00 95.69 84 LEU A CA 1
ATOM 624 C C . LEU A 1 84 ? 2.537 1.391 0.009 1.00 95.69 84 LEU A C 1
ATOM 626 O O . LEU A 1 84 ? 3.601 1.856 0.415 1.00 95.69 84 LEU A O 1
ATOM 630 N N . GLN A 1 85 ? 2.427 0.812 -1.181 1.00 95.19 85 GLN A N 1
ATOM 631 C CA . GLN A 1 85 ? 3.514 0.753 -2.145 1.00 95.19 85 GLN A CA 1
ATOM 632 C C . GLN A 1 85 ? 3.050 1.291 -3.492 1.00 95.19 85 GLN A C 1
ATOM 634 O O . GLN A 1 85 ? 1.947 0.969 -3.928 1.00 95.19 85 GLN A O 1
ATOM 639 N N . GLY A 1 86 ? 3.906 2.060 -4.157 1.00 93.19 86 GLY A N 1
ATOM 640 C CA . GLY A 1 86 ? 3.693 2.536 -5.523 1.00 93.19 86 GLY A CA 1
ATOM 641 C C . GLY A 1 86 ? 4.759 2.018 -6.483 1.00 93.19 86 GLY A C 1
ATOM 642 O O . GLY A 1 86 ? 5.884 1.734 -6.067 1.00 93.19 86 GLY A O 1
ATOM 643 N N . GLN A 1 87 ? 4.409 1.895 -7.759 1.00 92.25 87 GLN A N 1
ATOM 644 C CA . GLN A 1 87 ? 5.349 1.655 -8.854 1.00 92.25 87 GLN A CA 1
ATOM 645 C C . GLN A 1 87 ? 4.883 2.346 -10.146 1.00 92.25 87 GLN A C 1
ATOM 647 O O . GLN A 1 87 ? 3.732 2.777 -10.270 1.00 92.25 87 GLN A O 1
ATOM 652 N N . GLY A 1 88 ? 5.776 2.399 -11.133 1.00 87.88 88 GLY A N 1
ATOM 653 C CA . GLY A 1 88 ? 5.498 2.992 -12.436 1.00 87.88 88 GLY A CA 1
ATOM 654 C C . GLY A 1 88 ? 5.643 4.513 -12.449 1.00 87.88 88 GLY A C 1
ATOM 655 O O . GLY A 1 88 ? 6.407 5.089 -11.676 1.00 87.88 88 GLY A O 1
ATOM 656 N N . GLU A 1 89 ? 4.939 5.161 -13.375 1.00 85.31 89 GLU A N 1
ATOM 657 C CA . GLU A 1 89 ? 5.112 6.586 -13.653 1.00 85.31 89 GLU A CA 1
ATOM 658 C C . GLU A 1 89 ? 4.552 7.459 -12.524 1.00 85.31 89 GLU A C 1
ATOM 660 O O . GLU A 1 89 ? 3.492 7.181 -11.956 1.00 85.31 89 GLU A O 1
ATOM 665 N N . TRP A 1 90 ? 5.265 8.547 -12.221 1.00 84.50 90 TRP A N 1
ATOM 666 C CA . TRP A 1 90 ? 4.783 9.589 -11.321 1.00 84.50 90 TRP A CA 1
ATOM 667 C C . TRP A 1 90 ? 3.758 10.467 -12.046 1.00 84.50 90 TRP A C 1
ATOM 669 O O . TRP A 1 90 ? 4.105 11.171 -12.994 1.00 84.50 90 TRP A O 1
ATOM 679 N N . LEU A 1 91 ? 2.508 10.443 -11.587 1.00 85.19 91 LEU A N 1
ATOM 680 C CA . LEU A 1 91 ? 1.386 11.130 -12.237 1.00 85.19 91 LEU A CA 1
ATOM 681 C C . LEU A 1 91 ? 1.264 12.609 -11.833 1.00 85.19 91 LEU A C 1
ATOM 683 O O . LEU A 1 91 ? 0.728 13.425 -12.576 1.00 85.19 91 LEU A O 1
ATOM 687 N N . GLY A 1 92 ? 1.814 12.988 -10.676 1.00 81.62 92 GLY A N 1
ATOM 688 C CA . GLY A 1 92 ? 1.771 14.361 -10.160 1.00 81.62 92 GLY A CA 1
ATOM 689 C C . GLY A 1 92 ? 0.461 14.745 -9.465 1.00 81.62 92 GLY A C 1
ATOM 690 O O . GLY A 1 92 ? 0.500 15.569 -8.552 1.00 81.62 92 GLY A O 1
ATOM 691 N N . ASP A 1 93 ? -0.665 14.122 -9.811 1.00 79.12 93 ASP A N 1
ATOM 692 C CA . ASP A 1 93 ? -1.896 14.141 -9.029 1.00 79.12 93 ASP A CA 1
ATOM 693 C C . ASP A 1 93 ? -1.913 12.941 -8.068 1.00 79.12 93 ASP A C 1
ATOM 695 O O . ASP A 1 93 ? -1.960 11.779 -8.457 1.00 79.12 93 ASP A O 1
ATOM 699 N N . CYS A 1 94 ? -1.835 13.201 -6.762 1.00 85.00 94 CYS A N 1
ATOM 700 C CA . CYS A 1 94 ? -1.812 12.151 -5.733 1.00 85.00 94 CYS A CA 1
ATOM 701 C C . CYS A 1 94 ? -3.212 11.563 -5.469 1.00 85.00 94 CYS A C 1
ATOM 703 O O . CYS A 1 94 ? -3.641 11.429 -4.324 1.00 85.00 94 CYS A O 1
ATOM 705 N N . ALA A 1 95 ? -3.948 11.289 -6.548 1.00 82.25 95 ALA A N 1
ATOM 706 C CA . ALA A 1 95 ? -5.338 10.853 -6.549 1.00 82.25 95 ALA A CA 1
ATOM 707 C C . ALA A 1 95 ? -5.488 9.326 -6.513 1.00 82.25 95 ALA A C 1
ATOM 709 O O . ALA A 1 95 ? -6.588 8.829 -6.274 1.00 82.25 95 ALA A O 1
ATOM 710 N N . MET A 1 96 ? -4.405 8.578 -6.737 1.00 86.50 96 MET A N 1
ATOM 711 C CA . MET A 1 96 ? -4.446 7.122 -6.698 1.00 86.50 96 MET A CA 1
ATOM 712 C C . MET A 1 96 ? -4.487 6.628 -5.250 1.00 86.50 96 MET A C 1
ATOM 714 O O . MET A 1 96 ? -3.901 7.211 -4.331 1.00 86.50 96 MET A O 1
ATOM 718 N N . GLY A 1 97 ? -5.188 5.518 -5.059 1.00 89.12 97 GLY A N 1
ATOM 719 C CA . GLY A 1 97 ? -5.301 4.825 -3.788 1.00 89.12 97 GLY A CA 1
ATOM 720 C C . GLY A 1 97 ? -5.473 3.332 -4.011 1.00 89.12 97 GLY A C 1
ATOM 721 O O . GLY A 1 97 ? -5.727 2.880 -5.126 1.00 89.12 97 GLY A O 1
ATOM 722 N N . ALA A 1 98 ? -5.317 2.575 -2.939 1.00 94.69 98 ALA A N 1
ATOM 723 C CA . ALA A 1 98 ? -5.543 1.143 -2.923 1.00 94.69 98 ALA A CA 1
ATOM 724 C C . ALA A 1 98 ? -6.569 0.812 -1.844 1.00 94.69 98 ALA A C 1
ATOM 726 O O . ALA A 1 98 ? -6.605 1.457 -0.794 1.00 94.69 98 ALA A O 1
ATOM 727 N N . THR A 1 99 ? -7.386 -0.203 -2.098 1.00 95.81 99 THR A N 1
ATOM 728 C CA . THR A 1 99 ? -8.294 -0.747 -1.095 1.00 95.81 99 THR A CA 1
ATOM 729 C C . THR A 1 99 ? -7.725 -2.022 -0.486 1.00 95.81 99 THR A C 1
ATOM 731 O O . THR A 1 99 ? -6.983 -2.764 -1.136 1.00 95.81 99 THR A O 1
ATOM 734 N N . ALA A 1 100 ? -8.061 -2.265 0.775 1.00 96.69 100 ALA A N 1
ATOM 735 C CA . ALA A 1 100 ? -7.778 -3.503 1.486 1.00 96.69 100 ALA A CA 1
ATOM 736 C C . ALA A 1 100 ? -9.007 -3.907 2.296 1.00 96.69 100 ALA A C 1
ATOM 738 O O . ALA A 1 100 ? -9.690 -3.041 2.832 1.00 96.69 100 ALA A O 1
ATOM 739 N N . THR A 1 101 ? -9.235 -5.206 2.432 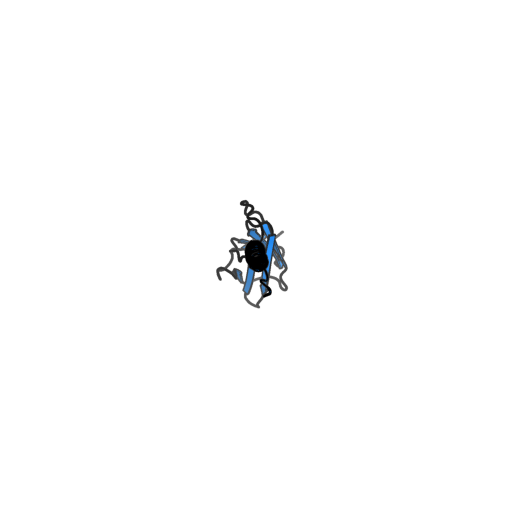1.00 97.38 101 THR A N 1
ATOM 740 C CA . THR A 1 101 ? -10.250 -5.757 3.333 1.00 97.38 101 THR A CA 1
ATOM 741 C C . THR A 1 101 ? -9.526 -6.449 4.479 1.00 97.38 101 THR A C 1
ATOM 743 O O . THR A 1 101 ? -8.570 -7.188 4.233 1.00 97.38 101 THR A O 1
ATOM 746 N N . LEU A 1 102 ? -9.952 -6.174 5.708 1.00 97.31 102 LEU A N 1
ATOM 747 C CA . LEU A 1 102 ? -9.415 -6.791 6.917 1.00 97.31 102 LEU A CA 1
ATOM 748 C C . LEU A 1 102 ? -10.020 -8.181 7.157 1.00 97.31 102 LEU A C 1
ATOM 750 O O . LEU A 1 102 ? -11.185 -8.433 6.847 1.00 97.31 102 LEU A O 1
ATOM 754 N N . ASP A 1 103 ? -9.242 -9.067 7.771 1.00 97.69 103 ASP A N 1
ATOM 755 C CA . ASP A 1 103 ? -9.667 -10.399 8.204 1.00 97.69 103 ASP A CA 1
ATOM 756 C C . ASP A 1 103 ? -10.620 -10.332 9.414 1.00 97.69 103 ASP A C 1
ATOM 758 O O . ASP A 1 103 ? -11.449 -11.224 9.621 1.00 97.69 103 ASP A O 1
ATOM 762 N N . ALA A 1 104 ? -10.510 -9.275 10.224 1.00 96.69 104 ALA A N 1
ATOM 763 C CA . ALA A 1 104 ? -11.391 -8.983 11.353 1.00 96.69 104 ALA A CA 1
ATOM 764 C C . ALA A 1 104 ? -11.812 -7.501 11.357 1.00 96.69 104 ALA A C 1
ATOM 766 O O . ALA A 1 104 ? -11.087 -6.673 10.807 1.00 96.69 104 ALA A O 1
ATOM 767 N N . PRO A 1 105 ? -12.932 -7.129 12.007 1.00 96.25 105 PRO A N 1
ATOM 768 C CA . PRO A 1 105 ? -13.325 -5.726 12.145 1.00 96.25 105 PRO A CA 1
ATOM 769 C C . PRO A 1 105 ? -12.249 -4.896 12.859 1.00 96.25 105 PRO A C 1
ATOM 771 O O . PRO A 1 105 ? -11.576 -5.394 13.769 1.00 96.25 105 PRO A O 1
ATOM 774 N N . LEU A 1 106 ? -12.008 -3.661 12.422 1.00 95.69 106 LEU A N 1
ATOM 775 C CA . LEU A 1 106 ? -10.961 -2.784 12.943 1.00 95.69 106 LEU A CA 1
ATOM 776 C C . LEU A 1 106 ? -11.187 -2.484 14.428 1.00 95.69 106 LEU A C 1
ATOM 778 O O . LEU A 1 106 ? -10.265 -2.687 15.222 1.00 95.69 106 LEU A O 1
ATOM 782 N N . GLY A 1 107 ? -12.396 -2.074 14.811 1.00 94.62 107 GLY A N 1
ATOM 783 C CA . GLY A 1 107 ? -12.770 -1.774 16.188 1.00 94.62 107 GLY A CA 1
ATOM 784 C C . GLY A 1 107 ? -11.801 -0.799 16.865 1.00 94.62 107 GLY A C 1
ATOM 785 O O . GLY A 1 107 ? -11.466 0.268 16.342 1.00 94.62 107 GLY A O 1
ATOM 786 N N . ASP A 1 108 ? -11.304 -1.191 18.038 1.00 95.25 108 ASP A N 1
ATOM 787 C CA . ASP A 1 108 ? -10.365 -0.384 18.826 1.00 95.25 108 ASP A CA 1
ATOM 788 C C . ASP A 1 108 ? -8.897 -0.546 18.397 1.00 95.25 108 ASP A C 1
ATOM 790 O O . ASP A 1 108 ? -8.015 0.073 18.994 1.00 95.25 108 ASP A O 1
ATOM 794 N N . ARG A 1 109 ? -8.607 -1.368 17.377 1.00 96.81 109 ARG A N 1
ATOM 795 C CA . ARG A 1 109 ? -7.229 -1.598 16.928 1.00 96.81 109 ARG A CA 1
ATOM 796 C C . ARG A 1 109 ? -6.634 -0.325 16.337 1.00 96.81 109 ARG A C 1
ATOM 798 O O . ARG A 1 109 ? -7.313 0.443 15.646 1.00 96.81 109 ARG A O 1
ATOM 805 N N . GLU A 1 110 ? -5.353 -0.105 16.602 1.00 96.75 110 GLU A N 1
ATOM 806 C CA . GLU A 1 110 ? -4.620 1.044 16.074 1.00 96.75 110 GLU A CA 1
ATOM 807 C C . GLU A 1 110 ? -4.200 0.795 14.620 1.00 96.75 110 GLU A C 1
ATOM 809 O O . GLU A 1 110 ? -3.779 -0.307 14.272 1.00 96.75 110 GLU A O 1
ATOM 814 N N . LEU A 1 111 ? -4.314 1.812 13.762 1.00 97.38 111 LEU A N 1
ATOM 815 C CA . LEU A 1 111 ? -3.790 1.759 12.396 1.00 97.38 111 LEU A CA 1
ATOM 816 C C . LEU A 1 111 ? -2.378 2.334 12.377 1.00 97.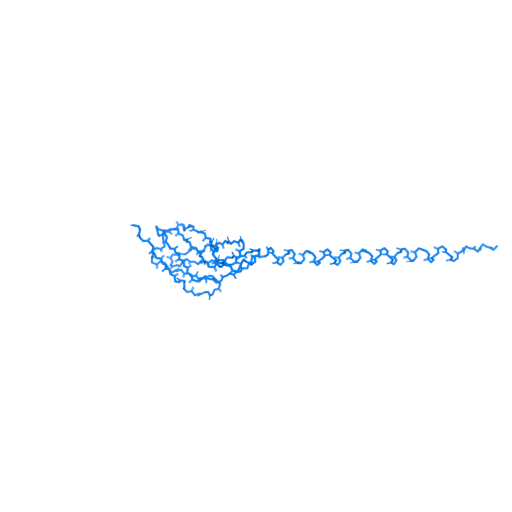38 111 LEU A C 1
ATOM 818 O O . LEU A 1 111 ? -2.198 3.503 12.710 1.00 97.38 111 LEU A O 1
ATOM 822 N N . ILE A 1 112 ? -1.401 1.540 11.948 1.00 97.88 112 ILE A N 1
ATOM 823 C CA . ILE A 1 112 ? 0.015 1.924 11.906 1.00 97.88 112 ILE A CA 1
ATOM 824 C C . ILE A 1 112 ? 0.510 1.934 10.460 1.00 97.88 112 ILE A C 1
ATOM 826 O O . ILE A 1 112 ? 0.288 0.982 9.712 1.00 97.88 112 ILE A O 1
ATOM 830 N N . ASP A 1 113 ? 1.231 2.979 10.060 1.00 97.19 113 ASP A N 1
ATOM 831 C CA . ASP A 1 113 ? 1.958 2.991 8.790 1.00 97.19 113 ASP A CA 1
ATOM 832 C C . ASP A 1 113 ? 3.263 2.200 8.953 1.00 97.19 113 ASP A C 1
ATOM 834 O O . ASP A 1 113 ? 4.136 2.546 9.746 1.00 97.19 113 ASP A O 1
ATOM 838 N N . ALA A 1 114 ? 3.429 1.131 8.179 1.00 97.12 114 ALA A N 1
ATOM 839 C CA . ALA A 1 114 ? 4.615 0.280 8.209 1.00 97.12 114 ALA A CA 1
ATOM 840 C C . ALA A 1 114 ? 5.912 1.016 7.822 1.00 97.12 114 ALA A C 1
ATOM 842 O O . ALA A 1 114 ? 7.005 0.548 8.161 1.00 97.12 114 ALA A O 1
ATOM 843 N N . THR A 1 115 ? 5.799 2.103 7.058 1.00 95.06 115 THR A N 1
ATOM 844 C CA . THR A 1 115 ? 6.905 2.903 6.527 1.00 95.06 115 THR A CA 1
ATOM 845 C C . THR A 1 115 ? 7.417 3.881 7.578 1.00 95.06 115 THR A C 1
ATOM 847 O O . THR A 1 115 ? 8.617 3.906 7.857 1.00 95.06 115 THR A O 1
ATOM 850 N N . THR A 1 116 ? 6.526 4.670 8.182 1.00 95.81 116 THR A N 1
ATOM 851 C CA . THR A 1 116 ? 6.888 5.684 9.192 1.00 95.81 116 THR A CA 1
ATOM 852 C C . THR A 1 116 ? 6.903 5.124 10.613 1.00 95.81 116 THR A C 1
ATOM 854 O O . THR A 1 116 ? 7.609 5.653 11.469 1.00 95.81 116 THR A O 1
ATOM 857 N N . ARG A 1 117 ? 6.195 4.010 10.848 1.00 96.88 117 ARG A N 1
ATOM 858 C CA . ARG A 1 117 ? 5.878 3.435 12.168 1.00 96.88 117 ARG A CA 1
ATOM 859 C C . ARG A 1 117 ? 5.063 4.369 13.055 1.00 96.88 117 ARG A C 1
ATOM 861 O O . ARG A 1 117 ? 5.152 4.290 14.278 1.00 96.88 117 ARG A O 1
ATOM 868 N N . GLU A 1 118 ? 4.300 5.259 12.437 1.00 96.88 118 GLU A N 1
ATOM 869 C CA . GLU A 1 118 ? 3.448 6.215 13.131 1.00 96.88 118 GLU A CA 1
ATOM 870 C C . GLU A 1 118 ? 1.971 5.820 12.994 1.00 96.88 118 GLU A C 1
ATOM 872 O O . GLU A 1 118 ? 1.594 5.177 12.004 1.00 96.88 118 GLU A O 1
ATOM 877 N N . PRO A 1 119 ? 1.125 6.208 13.964 1.00 96.75 119 PRO A N 1
ATOM 878 C CA . PRO A 1 119 ? -0.314 6.041 13.847 1.00 96.75 119 PRO A CA 1
ATOM 879 C C . PRO A 1 119 ? -0.867 6.820 12.657 1.00 96.75 119 PRO A C 1
ATOM 881 O O . PRO A 1 119 ? -0.532 7.989 12.447 1.00 96.75 119 PRO A O 1
ATOM 884 N N . VAL A 1 120 ? -1.753 6.185 11.898 1.00 94.38 120 VAL A N 1
ATOM 885 C CA . VAL A 1 120 ? -2.375 6.792 10.724 1.00 94.38 120 VAL A CA 1
ATOM 886 C C . VAL A 1 120 ? -3.703 7.434 11.112 1.00 94.38 120 VAL A C 1
ATOM 888 O O . VAL A 1 120 ? -4.567 6.761 11.683 1.00 94.38 120 VAL A O 1
ATOM 891 N N . PRO A 1 121 ? -3.927 8.715 10.768 1.00 92.44 121 PRO A N 1
ATOM 892 C CA . PRO A 1 121 ? -5.232 9.334 10.930 1.00 92.44 121 PRO A CA 1
ATOM 893 C C . PRO A 1 121 ? -6.303 8.570 10.144 1.00 92.44 121 PRO A C 1
ATOM 895 O O . PRO A 1 121 ? -6.150 8.322 8.943 1.00 92.44 121 PRO A O 1
ATOM 898 N N . ARG A 1 122 ? -7.410 8.236 10.815 1.00 90.56 122 ARG A N 1
ATOM 899 C CA . ARG A 1 122 ? -8.551 7.549 10.202 1.00 90.56 122 ARG A CA 1
ATOM 900 C C . ARG A 1 122 ? -9.799 8.415 10.169 1.00 90.56 122 ARG A C 1
ATOM 902 O O . ARG A 1 122 ? -10.101 9.113 11.135 1.00 90.56 122 ARG A O 1
ATOM 909 N N . VAL A 1 123 ? -10.527 8.326 9.063 1.00 87.94 123 VAL A N 1
ATOM 910 C CA . VAL A 1 123 ? -11.869 8.890 8.900 1.00 87.94 123 VAL A CA 1
ATOM 911 C C . VAL A 1 123 ? -12.842 7.724 8.814 1.00 87.94 123 VAL A C 1
ATOM 913 O O . VAL A 1 123 ? -12.691 6.861 7.952 1.00 87.94 123 VAL A O 1
ATOM 916 N N . ILE A 1 124 ? -13.807 7.685 9.728 1.00 84.62 1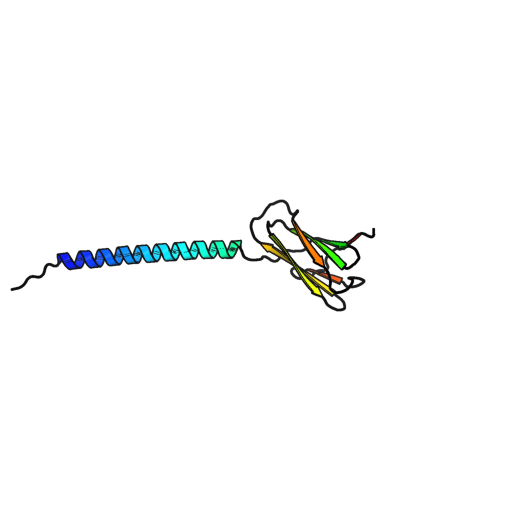24 ILE A N 1
ATOM 917 C CA . ILE A 1 124 ? -14.838 6.647 9.780 1.00 84.62 124 ILE A CA 1
ATOM 918 C C . ILE A 1 124 ? -16.091 7.236 9.135 1.00 84.62 124 ILE A C 1
ATOM 920 O O . ILE A 1 124 ? -16.557 8.289 9.577 1.00 84.62 124 ILE A O 1
ATOM 924 N N . TYR A 1 125 ? -16.603 6.589 8.088 1.00 76.62 125 TYR A N 1
ATOM 925 C CA . TYR A 1 125 ? -17.940 6.877 7.574 1.00 76.62 125 TYR A CA 1
ATOM 926 C C . TYR A 1 125 ? -18.902 5.837 8.136 1.00 76.62 125 TYR A C 1
ATOM 928 O O . TYR A 1 125 ? -18.720 4.641 7.925 1.00 76.62 125 TYR A O 1
ATOM 936 N N . GLU A 1 126 ? -19.897 6.315 8.873 1.00 65.06 126 GLU A N 1
ATOM 937 C CA . GLU A 1 126 ? -21.068 5.538 9.265 1.00 65.06 126 GLU A CA 1
ATOM 938 C C . GLU A 1 126 ? -22.178 5.921 8.277 1.00 65.06 126 GLU A C 1
ATOM 940 O O . GLU A 1 126 ? -22.537 7.101 8.203 1.00 65.06 126 GLU A O 1
ATOM 945 N N . ASP A 1 127 ? -22.643 4.963 7.471 1.00 60.06 127 ASP A N 1
ATOM 946 C CA . ASP A 1 127 ? -23.812 5.145 6.594 1.00 60.06 127 ASP A CA 1
ATOM 947 C C . ASP A 1 127 ? -25.127 5.253 7.394 1.00 60.06 127 ASP A C 1
ATOM 949 O O . ASP A 1 127 ? -25.270 4.572 8.440 1.00 60.06 127 ASP A O 1
#